Protein AF-A0A6G2ILJ3-F1 (afdb_monomer_lite)

Secondary structure (DSSP, 8-state):
--HHHHHHHHHHHHHTT--HHHHHHHHHHHHHTTSS--PPPSS-PPPPP-SS------HHHHHHHHHHHHHTT---HHHHHHHHHHHHHTTS---------------PPP----------------

Sequence (126 aa):
MDDATWDRADDIAAGEALTVGHLLTVLLDRYASGVVDVPVPEADVRAGGRSGHLAAIGDAAWARADERREREGIQSMSVLCELLLRETVAGRVSAGLHAAPREPRRNEPPDQAAGAVTPSVLHTAA

Structure (mmCIF, N/CA/C/O backbone):
data_AF-A0A6G2ILJ3-F1
#
_entry.id   AF-A0A6G2ILJ3-F1
#
loop_
_atom_site.group_PDB
_atom_site.id
_atom_site.type_symbol
_atom_site.label_atom_id
_atom_site.label_alt_id
_atom_site.la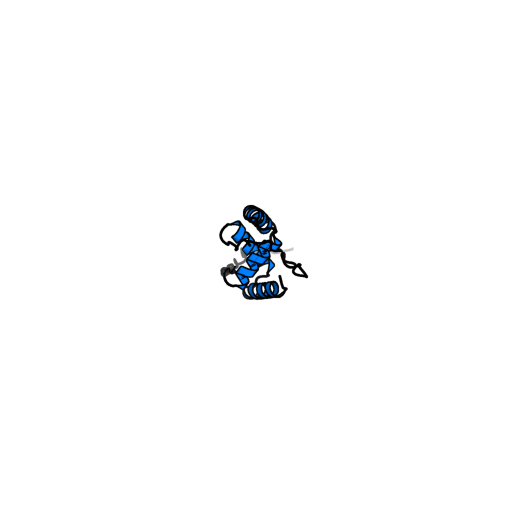bel_comp_id
_atom_site.label_asym_id
_atom_site.label_entity_id
_atom_site.label_seq_id
_atom_site.pdbx_PDB_ins_code
_atom_site.Cartn_x
_atom_site.Cartn_y
_atom_site.Cartn_z
_atom_site.occupancy
_atom_site.B_iso_or_equiv
_atom_site.auth_seq_id
_atom_site.auth_comp_id
_atom_site.auth_asym_id
_atom_site.auth_atom_id
_atom_site.pdbx_PDB_model_num
ATOM 1 N N . MET A 1 1 ? 3.249 -8.068 13.736 1.00 54.88 1 MET A N 1
ATOM 2 C CA . MET A 1 1 ? 3.592 -8.714 12.457 1.00 54.88 1 MET A CA 1
ATOM 3 C C . MET A 1 1 ? 4.934 -9.408 12.621 1.00 54.88 1 MET A C 1
ATOM 5 O O . MET A 1 1 ? 5.739 -8.898 13.392 1.00 54.88 1 MET A O 1
ATOM 9 N N . ASP A 1 2 ? 5.113 -10.567 11.990 1.00 63.78 2 ASP A N 1
ATOM 10 C CA . ASP A 1 2 ? 6.381 -11.294 11.907 1.00 63.78 2 ASP A CA 1
ATOM 11 C C . ASP A 1 2 ? 7.153 -10.873 10.644 1.00 63.78 2 ASP A C 1
ATOM 13 O O . ASP A 1 2 ? 6.554 -10.478 9.642 1.00 63.78 2 ASP A O 1
ATOM 17 N N . ASP A 1 3 ? 8.481 -10.951 10.683 1.00 72.81 3 ASP A N 1
ATOM 18 C CA . ASP A 1 3 ? 9.360 -10.548 9.570 1.00 72.81 3 ASP A CA 1
ATOM 19 C C . ASP A 1 3 ? 9.016 -11.290 8.253 1.00 72.81 3 ASP A C 1
ATOM 21 O O . ASP A 1 3 ? 9.131 -10.747 7.157 1.00 72.81 3 ASP A O 1
ATOM 25 N N . ALA A 1 4 ? 8.408 -12.477 8.364 1.00 79.50 4 ALA A N 1
ATOM 26 C CA . ALA A 1 4 ? 7.997 -13.322 7.245 1.00 79.50 4 ALA A CA 1
ATOM 27 C C . ALA A 1 4 ? 6.982 -12.687 6.274 1.00 79.50 4 ALA A C 1
ATOM 29 O O . ALA A 1 4 ? 6.915 -13.094 5.113 1.00 79.50 4 ALA A O 1
ATOM 30 N N . THR A 1 5 ? 6.146 -11.737 6.714 1.00 80.50 5 THR A N 1
ATOM 31 C CA . THR A 1 5 ? 5.225 -11.048 5.786 1.00 80.50 5 THR A CA 1
ATOM 32 C C . THR A 1 5 ? 5.977 -10.066 4.889 1.00 80.50 5 THR A C 1
ATOM 34 O O . THR A 1 5 ? 5.674 -9.965 3.701 1.00 80.50 5 THR A O 1
ATOM 37 N N . TRP A 1 6 ? 6.961 -9.364 5.449 1.00 80.38 6 TRP A N 1
ATOM 38 C CA . TRP A 1 6 ? 7.782 -8.410 4.712 1.00 80.38 6 TRP A CA 1
ATOM 39 C C . TRP A 1 6 ? 8.721 -9.113 3.742 1.00 80.38 6 TRP A C 1
ATOM 41 O O . TRP A 1 6 ? 8.765 -8.718 2.581 1.00 80.38 6 TRP A O 1
ATOM 51 N N . ASP A 1 7 ? 9.369 -10.193 4.176 1.00 83.19 7 ASP A N 1
ATOM 52 C CA . ASP A 1 7 ? 10.257 -10.983 3.317 1.00 83.19 7 ASP A CA 1
ATOM 53 C C . ASP A 1 7 ? 9.518 -11.504 2.075 1.00 83.19 7 ASP A C 1
ATOM 55 O O . ASP A 1 7 ? 9.975 -11.334 0.949 1.00 83.19 7 ASP A O 1
ATOM 59 N N . ARG A 1 8 ? 8.301 -12.041 2.249 1.00 81.12 8 ARG A N 1
ATOM 60 C CA . ARG A 1 8 ? 7.487 -12.502 1.111 1.00 81.12 8 ARG A CA 1
ATOM 61 C C . ARG A 1 8 ? 7.047 -11.371 0.189 1.00 81.12 8 ARG A C 1
ATOM 63 O O . ARG A 1 8 ? 6.933 -11.578 -1.015 1.00 81.12 8 ARG A O 1
ATOM 70 N N . ALA A 1 9 ? 6.736 -10.199 0.737 1.00 79.25 9 ALA A N 1
ATOM 71 C CA . ALA A 1 9 ? 6.395 -9.045 -0.084 1.00 79.25 9 ALA A CA 1
ATOM 72 C C . ALA A 1 9 ? 7.600 -8.555 -0.900 1.00 79.25 9 ALA A C 1
ATOM 74 O O . ALA A 1 9 ? 7.421 -8.133 -2.042 1.00 79.25 9 ALA A O 1
ATOM 75 N N . ASP A 1 10 ? 8.807 -8.635 -0.335 1.00 81.00 10 ASP A N 1
ATOM 76 C CA . ASP A 1 10 ? 10.047 -8.318 -1.041 1.00 81.00 10 ASP A CA 1
ATOM 77 C C . ASP A 1 10 ? 10.317 -9.324 -2.171 1.00 81.00 10 ASP A C 1
ATOM 79 O O . ASP A 1 10 ? 10.573 -8.906 -3.298 1.00 81.00 10 ASP A O 1
ATOM 83 N N . ASP A 1 11 ? 10.120 -10.627 -1.929 1.00 82.00 11 ASP A N 1
ATOM 84 C CA . ASP A 1 11 ? 10.217 -11.671 -2.963 1.00 82.00 11 ASP A CA 1
ATOM 85 C C . ASP A 1 11 ? 9.239 -11.431 -4.129 1.00 82.00 11 ASP A C 1
ATOM 87 O O . ASP A 1 11 ? 9.606 -11.554 -5.302 1.00 82.00 11 ASP A O 1
ATOM 91 N N . ILE A 1 12 ? 7.987 -11.063 -3.823 1.00 79.44 12 ILE A N 1
ATOM 92 C CA . ILE A 1 12 ? 6.967 -10.734 -4.833 1.00 79.44 12 ILE A CA 1
ATOM 93 C C . ILE A 1 12 ? 7.391 -9.504 -5.637 1.00 79.44 12 ILE A C 1
ATOM 95 O O . ILE A 1 12 ? 7.359 -9.536 -6.868 1.00 79.44 12 ILE A O 1
ATOM 99 N N . ALA A 1 13 ? 7.817 -8.435 -4.959 1.00 76.44 13 ALA A N 1
ATOM 100 C CA . ALA A 1 13 ? 8.269 -7.220 -5.624 1.00 76.44 13 ALA A CA 1
ATOM 101 C C . ALA A 1 13 ? 9.475 -7.504 -6.534 1.00 76.44 13 ALA A C 1
ATOM 103 O O . ALA A 1 13 ? 9.483 -7.082 -7.691 1.00 76.44 13 ALA A O 1
ATOM 104 N N . ALA A 1 14 ? 10.448 -8.285 -6.058 1.00 76.88 14 ALA A N 1
ATOM 105 C CA . ALA A 1 14 ? 11.617 -8.685 -6.831 1.00 76.88 14 ALA A CA 1
ATOM 106 C C . ALA A 1 14 ? 11.236 -9.493 -8.083 1.00 76.88 14 ALA A C 1
ATOM 108 O O . ALA A 1 14 ? 11.813 -9.272 -9.151 1.00 76.88 14 ALA A O 1
ATOM 109 N N . GLY A 1 15 ? 10.227 -10.367 -7.987 1.00 76.56 15 GLY A N 1
ATOM 110 C CA . GLY A 1 15 ? 9.655 -11.091 -9.128 1.00 76.56 15 GLY A CA 1
ATOM 111 C C . GLY A 1 15 ? 9.077 -10.180 -10.219 1.00 76.56 15 GLY A C 1
ATOM 112 O O . GLY A 1 15 ? 9.066 -10.552 -11.392 1.00 76.56 15 GLY A O 1
ATOM 113 N N . GLU A 1 16 ? 8.671 -8.963 -9.857 1.00 76.38 16 GLU A N 1
ATOM 114 C CA . GLU A 1 16 ? 8.169 -7.926 -10.767 1.00 76.38 16 GLU A CA 1
ATOM 115 C C . GLU A 1 16 ? 9.222 -6.849 -11.101 1.00 76.38 16 GLU A C 1
ATOM 117 O O . GLU A 1 16 ? 8.903 -5.828 -11.714 1.00 76.38 16 GLU A O 1
ATOM 122 N N . ALA A 1 17 ? 10.487 -7.072 -10.725 1.00 76.75 17 ALA A N 1
ATOM 123 C CA . ALA A 1 17 ? 11.588 -6.110 -10.836 1.00 76.75 17 ALA A CA 1
ATOM 124 C C . ALA A 1 17 ? 11.332 -4.776 -10.096 1.00 76.75 17 ALA A C 1
ATOM 126 O O . ALA A 1 17 ? 11.815 -3.714 -10.500 1.00 76.75 17 ALA A O 1
ATOM 127 N N . LEU A 1 18 ? 10.586 -4.836 -8.993 1.00 77.31 18 LEU A N 1
ATOM 128 C CA . LEU A 1 18 ? 10.280 -3.729 -8.095 1.00 77.31 18 LEU A CA 1
ATOM 129 C C . LEU A 1 18 ? 10.987 -3.906 -6.746 1.00 77.31 18 LEU A C 1
ATOM 131 O O . LEU A 1 18 ? 11.349 -5.005 -6.341 1.00 77.31 18 LEU A O 1
ATOM 135 N N . THR A 1 19 ? 11.147 -2.803 -6.018 1.00 83.88 19 THR A N 1
ATOM 136 C CA . THR A 1 19 ? 11.442 -2.855 -4.578 1.00 83.88 19 THR A CA 1
ATOM 137 C C . THR A 1 19 ? 10.134 -2.849 -3.793 1.00 83.88 19 THR A C 1
ATOM 139 O O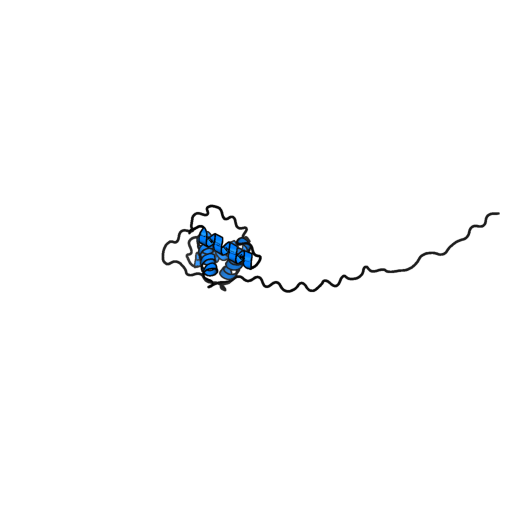 . THR A 1 19 ? 9.137 -2.294 -4.267 1.00 83.88 19 THR A O 1
ATOM 142 N N . VAL A 1 20 ? 10.133 -3.350 -2.554 1.00 83.38 20 VAL A N 1
ATOM 143 C CA . VAL A 1 20 ? 8.949 -3.255 -1.679 1.00 83.38 20 VAL A CA 1
ATOM 144 C C . VAL A 1 20 ? 8.464 -1.805 -1.484 1.00 83.38 20 VAL A C 1
ATOM 146 O O . VAL A 1 20 ? 7.269 -1.555 -1.354 1.00 83.38 20 VAL A O 1
ATOM 149 N N . GLY A 1 21 ? 9.365 -0.815 -1.544 1.00 85.12 21 GLY A N 1
ATOM 150 C CA . GLY A 1 21 ? 9.003 0.609 -1.509 1.00 85.12 21 GLY A CA 1
ATOM 151 C C . GLY A 1 21 ? 8.254 1.090 -2.756 1.00 85.12 21 GLY A C 1
ATOM 152 O O . GLY A 1 21 ? 7.290 1.851 -2.638 1.00 85.12 21 GLY A O 1
ATOM 153 N N . HIS A 1 22 ? 8.630 0.606 -3.944 1.00 85.50 22 HIS A N 1
ATOM 154 C CA . HIS A 1 22 ? 7.868 0.869 -5.168 1.00 85.50 22 HIS A CA 1
ATOM 155 C C . HIS A 1 22 ? 6.499 0.196 -5.123 1.00 85.50 22 HIS A C 1
ATOM 157 O O . HIS A 1 22 ? 5.499 0.855 -5.408 1.00 85.50 22 HIS A O 1
ATOM 163 N N . LEU A 1 23 ? 6.450 -1.072 -4.706 1.00 87.38 23 LEU A N 1
ATOM 164 C CA . LEU A 1 23 ? 5.203 -1.806 -4.502 1.00 87.38 23 LEU A CA 1
ATOM 165 C C . LEU A 1 23 ? 4.260 -1.026 -3.572 1.00 87.38 23 LEU A C 1
ATOM 167 O O . LEU A 1 23 ? 3.129 -0.723 -3.947 1.00 87.38 23 LEU A O 1
ATOM 171 N N . LEU A 1 24 ? 4.744 -0.612 -2.398 1.00 90.31 24 LEU A N 1
ATOM 172 C CA . LEU A 1 24 ? 3.964 0.183 -1.448 1.00 90.31 24 LEU A CA 1
ATOM 173 C C . LEU A 1 24 ? 3.529 1.529 -2.018 1.00 90.31 24 LEU A C 1
ATOM 175 O O . LEU A 1 24 ? 2.385 1.920 -1.823 1.00 90.31 24 LEU A O 1
ATOM 179 N N . THR A 1 25 ? 4.397 2.227 -2.752 1.00 90.88 25 THR A N 1
ATOM 180 C CA . THR A 1 25 ? 4.031 3.497 -3.394 1.00 90.88 25 THR A CA 1
ATOM 181 C C . THR A 1 25 ? 2.848 3.315 -4.349 1.00 90.88 25 THR A C 1
ATOM 183 O O . THR A 1 25 ? 1.902 4.101 -4.304 1.00 90.88 25 THR A O 1
ATOM 186 N N . VAL A 1 26 ? 2.860 2.261 -5.173 1.00 89.81 26 VAL A N 1
ATOM 187 C CA . VAL A 1 26 ? 1.752 1.954 -6.091 1.00 89.81 26 VAL A CA 1
ATOM 188 C C . VAL A 1 26 ? 0.489 1.577 -5.320 1.00 89.81 26 VAL A C 1
ATOM 190 O O . VAL A 1 26 ? -0.579 2.121 -5.599 1.00 89.81 26 VAL A O 1
ATOM 193 N N . LEU A 1 27 ? 0.593 0.681 -4.336 1.00 91.62 27 LEU A N 1
ATOM 194 C CA . LEU A 1 27 ? -0.552 0.240 -3.536 1.00 91.62 27 LEU A CA 1
ATOM 195 C C . LEU A 1 27 ? -1.211 1.405 -2.791 1.00 91.62 27 LEU A C 1
ATOM 197 O O . LEU A 1 27 ? -2.435 1.507 -2.787 1.00 91.62 27 LEU A O 1
ATOM 201 N N . LEU A 1 28 ? -0.417 2.311 -2.218 1.00 93.38 28 LEU A N 1
ATOM 202 C CA . LEU A 1 28 ? -0.911 3.494 -1.518 1.00 93.38 28 LEU A CA 1
ATOM 203 C C . LEU A 1 28 ? -1.608 4.476 -2.462 1.00 93.38 28 LEU A C 1
ATOM 205 O O . LEU A 1 28 ? -2.660 4.997 -2.107 1.00 93.38 28 LEU A O 1
ATOM 209 N N . ASP A 1 29 ? -1.088 4.699 -3.671 1.00 92.62 29 ASP A N 1
ATOM 210 C CA . ASP A 1 29 ? -1.747 5.571 -4.653 1.00 92.62 29 ASP A CA 1
ATOM 211 C C . ASP A 1 29 ? -3.079 4.973 -5.148 1.00 92.62 29 ASP A C 1
ATOM 213 O O . ASP A 1 29 ? -4.090 5.674 -5.269 1.00 92.62 29 ASP A O 1
ATOM 217 N N . ARG A 1 30 ? -3.125 3.649 -5.357 1.00 91.69 30 ARG A N 1
ATOM 218 C CA . ARG A 1 30 ? -4.356 2.932 -5.731 1.00 91.69 30 ARG A CA 1
ATOM 219 C C . ARG A 1 30 ? -5.377 2.888 -4.605 1.00 91.69 30 ARG A C 1
ATOM 221 O O . ARG A 1 30 ? -6.566 3.066 -4.872 1.00 91.69 30 ARG A O 1
ATOM 228 N N . TYR A 1 31 ? -4.921 2.710 -3.371 1.00 92.50 31 TYR A N 1
ATOM 229 C CA . TYR A 1 31 ? -5.756 2.853 -2.190 1.00 92.50 31 TYR A CA 1
ATOM 230 C C . TYR A 1 31 ? -6.283 4.285 -2.073 1.00 92.50 31 TYR A C 1
ATOM 232 O O . TYR A 1 31 ? -7.487 4.485 -2.013 1.00 92.50 31 TYR A O 1
ATOM 240 N N . ALA A 1 32 ? -5.442 5.312 -2.154 1.00 93.25 32 ALA A N 1
ATOM 241 C CA . ALA A 1 32 ? -5.894 6.703 -2.097 1.00 93.25 32 ALA A CA 1
ATOM 242 C C . ALA A 1 32 ? -6.943 7.044 -3.176 1.00 93.25 32 ALA A C 1
ATOM 244 O O . ALA A 1 32 ? -7.841 7.850 -2.936 1.00 93.25 32 ALA A O 1
ATOM 245 N N . SER A 1 33 ? -6.857 6.396 -4.341 1.00 90.81 33 SER A N 1
ATOM 246 C CA . SER A 1 33 ? -7.766 6.589 -5.477 1.00 90.81 33 SER A CA 1
ATOM 247 C C . SER A 1 33 ? -9.063 5.768 -5.417 1.00 90.81 33 SER A C 1
ATOM 249 O O . SER A 1 33 ? -9.859 5.851 -6.349 1.00 90.81 33 SER A O 1
ATOM 251 N N . GLY A 1 34 ? -9.288 4.952 -4.381 1.00 89.12 34 GLY A N 1
ATOM 252 C CA . GLY A 1 34 ? -10.502 4.124 -4.288 1.00 89.12 34 GLY A CA 1
ATOM 253 C C . GLY A 1 34 ? -10.480 2.845 -5.130 1.00 89.12 34 GLY A C 1
ATOM 254 O O . GLY A 1 34 ? -11.518 2.219 -5.303 1.00 89.12 34 GLY A O 1
ATOM 255 N N . VAL A 1 35 ? -9.332 2.475 -5.706 1.00 89.38 35 VAL A N 1
ATOM 256 C CA . VAL A 1 35 ? -9.216 1.302 -6.594 1.00 89.38 35 VAL A CA 1
ATOM 257 C C . VAL A 1 35 ? -8.930 0.029 -5.803 1.00 89.38 35 VAL A C 1
ATOM 259 O O . VAL A 1 35 ? -9.403 -1.044 -6.163 1.00 89.38 35 VAL A O 1
ATOM 262 N N . VAL A 1 36 ? -8.126 0.152 -4.747 1.00 86.75 36 VAL A N 1
ATOM 263 C CA . VAL A 1 36 ? -7.815 -0.933 -3.814 1.00 86.75 36 VAL A CA 1
ATOM 264 C C . VAL A 1 36 ? -8.440 -0.593 -2.473 1.00 86.75 36 VAL A C 1
ATOM 266 O O . VAL A 1 36 ? -8.280 0.524 -1.982 1.00 86.75 36 VAL A O 1
ATOM 269 N N . ASP A 1 37 ? -9.096 -1.580 -1.877 1.00 87.12 37 ASP A N 1
ATOM 270 C CA . ASP A 1 37 ? -9.592 -1.523 -0.510 1.00 87.12 37 ASP A CA 1
ATOM 271 C C . ASP A 1 37 ? -8.865 -2.556 0.344 1.00 87.12 37 ASP A C 1
ATOM 273 O O . ASP A 1 3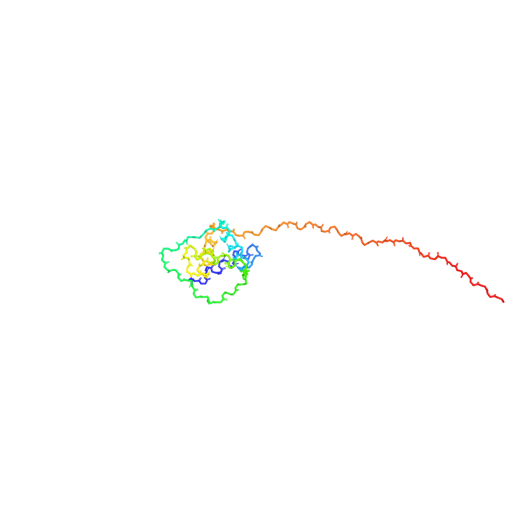7 ? -8.356 -3.561 -0.157 1.00 87.12 37 ASP A O 1
ATOM 277 N N . VAL A 1 38 ? -8.818 -2.300 1.647 1.00 82.81 38 VAL A N 1
ATOM 278 C CA . VAL A 1 38 ? -8.294 -3.241 2.634 1.00 82.81 38 VAL A CA 1
ATOM 279 C C . VAL A 1 38 ? -9.370 -3.547 3.668 1.00 82.81 38 VAL A C 1
ATOM 281 O O . VAL A 1 38 ? -10.164 -2.664 3.999 1.00 82.81 38 VAL A O 1
ATOM 284 N N . PRO A 1 39 ? -9.418 -4.777 4.204 1.00 78.69 39 PRO A N 1
ATOM 285 C CA . PRO A 1 39 ? -10.331 -5.088 5.291 1.00 78.69 39 PRO A CA 1
ATOM 286 C C . PRO A 1 39 ? -9.975 -4.236 6.515 1.00 78.69 39 PRO A C 1
ATOM 288 O O . PRO A 1 39 ? -8.871 -4.342 7.054 1.00 78.69 39 PRO A O 1
ATOM 291 N N . VAL A 1 40 ? -10.913 -3.389 6.949 1.00 71.94 40 VAL A N 1
ATOM 292 C CA . VAL A 1 40 ? -10.763 -2.593 8.172 1.00 71.94 40 VAL A CA 1
ATOM 293 C C . VAL A 1 40 ? -10.836 -3.545 9.368 1.00 71.94 40 VAL A C 1
ATOM 295 O O . VAL A 1 40 ? -11.827 -4.266 9.506 1.00 71.94 40 VAL A O 1
ATOM 298 N N . PRO A 1 41 ? -9.809 -3.600 10.230 1.00 67.38 41 PRO A N 1
ATOM 299 C CA . PRO A 1 41 ? -9.842 -4.488 11.381 1.00 67.38 41 PRO A CA 1
ATOM 300 C C . PRO A 1 41 ? -10.925 -4.076 12.386 1.00 67.38 41 PRO A C 1
ATOM 302 O O . PRO A 1 41 ? -10.998 -2.915 12.775 1.00 67.38 41 PRO A O 1
ATOM 305 N N . GLU A 1 42 ? -11.723 -5.034 12.864 1.00 67.06 42 GLU A N 1
ATOM 306 C CA . GLU A 1 42 ? -12.745 -4.790 13.902 1.00 67.06 42 GLU A CA 1
ATOM 307 C C . GLU A 1 42 ? -12.144 -4.546 15.301 1.00 67.06 42 GLU A C 1
ATOM 309 O O . GLU A 1 42 ? -12.827 -4.075 16.208 1.00 67.06 42 GLU A O 1
ATOM 314 N N . ALA A 1 43 ? -10.863 -4.872 15.483 1.00 68.00 43 ALA A N 1
ATOM 315 C CA . ALA A 1 43 ? -10.119 -4.696 16.724 1.00 68.00 43 ALA A CA 1
ATOM 316 C C . ALA A 1 43 ? -8.853 -3.868 16.486 1.00 68.00 43 ALA A C 1
ATOM 318 O O . ALA A 1 43 ? -8.344 -3.803 15.366 1.00 68.00 43 ALA A O 1
ATOM 319 N N . ASP A 1 44 ? -8.305 -3.285 17.554 1.00 64.69 44 ASP A N 1
ATOM 320 C CA . ASP A 1 44 ? -7.066 -2.521 17.461 1.00 64.69 44 ASP A CA 1
ATOM 321 C C . ASP A 1 44 ? -5.898 -3.389 16.978 1.00 64.69 44 ASP A C 1
ATOM 323 O O . ASP A 1 44 ? -5.390 -4.252 17.699 1.00 64.69 44 ASP A O 1
ATOM 327 N N . VAL A 1 45 ? -5.444 -3.142 15.746 1.00 66.25 45 VAL A N 1
ATOM 328 C CA . VAL A 1 45 ? -4.291 -3.825 15.163 1.00 66.25 45 VAL A CA 1
ATOM 329 C C . VAL A 1 45 ? -3.071 -2.953 15.374 1.00 66.25 45 VAL A C 1
ATOM 331 O O . VAL A 1 45 ? -2.972 -1.839 14.870 1.00 66.25 45 VAL A O 1
ATOM 334 N N . ARG A 1 46 ? -2.086 -3.478 16.101 1.00 62.59 46 ARG A N 1
ATOM 335 C CA . ARG A 1 46 ? -0.754 -2.879 16.100 1.00 62.59 46 ARG A CA 1
ATOM 336 C C . ARG A 1 46 ? 0.034 -3.413 14.922 1.00 62.59 46 ARG A C 1
ATOM 338 O O . ARG A 1 46 ? 0.165 -4.630 14.767 1.00 62.59 46 ARG A O 1
ATOM 345 N N . ALA A 1 47 ? 0.614 -2.491 14.161 1.00 62.47 47 ALA A N 1
ATOM 346 C CA . ALA A 1 47 ? 1.704 -2.836 13.272 1.00 62.47 47 ALA A CA 1
ATOM 347 C C . ALA A 1 47 ? 2.802 -3.548 14.085 1.00 62.47 47 ALA A C 1
ATOM 349 O O . ALA A 1 47 ? 3.107 -3.142 15.213 1.00 62.47 47 ALA A O 1
ATOM 350 N N . GLY A 1 48 ? 3.354 -4.641 13.557 1.00 58.97 48 GLY A N 1
ATOM 351 C CA . GLY A 1 48 ? 4.556 -5.248 14.117 1.00 58.97 48 GLY A CA 1
ATOM 352 C C . GLY A 1 48 ? 5.658 -4.209 14.251 1.00 58.97 48 GLY A C 1
ATOM 353 O O . GLY A 1 48 ? 5.769 -3.297 13.430 1.00 58.97 48 GLY A O 1
ATOM 354 N N . GLY A 1 49 ? 6.454 -4.319 15.316 1.00 54.16 49 GLY A N 1
ATOM 355 C CA . GLY A 1 49 ? 7.622 -3.464 15.480 1.00 54.16 49 GLY A CA 1
ATOM 356 C C . GLY A 1 49 ? 8.473 -3.538 14.215 1.00 54.16 49 GLY A C 1
ATOM 357 O O . GLY A 1 49 ? 8.858 -4.624 13.802 1.00 54.16 49 GLY A O 1
ATOM 358 N N . ARG A 1 50 ? 8.723 -2.388 13.581 1.00 56.22 50 ARG A N 1
ATOM 359 C CA . ARG A 1 50 ? 9.598 -2.271 12.408 1.00 56.22 50 ARG A CA 1
ATOM 360 C C . ARG A 1 50 ? 11.044 -2.522 12.831 1.00 56.22 50 ARG A C 1
ATOM 362 O O . ARG A 1 50 ? 11.819 -1.581 12.986 1.00 56.22 50 ARG A O 1
ATOM 36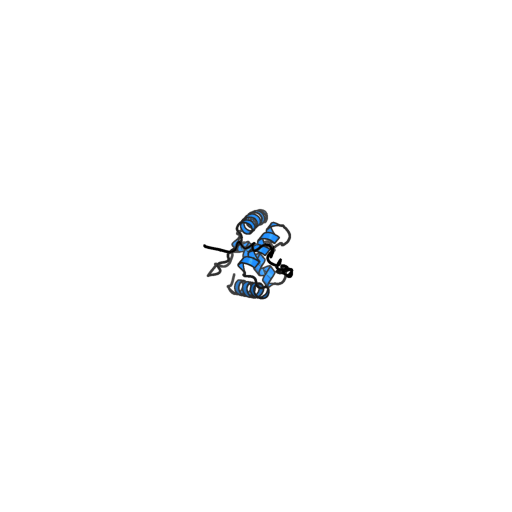9 N N . SER A 1 51 ? 11.418 -3.768 13.053 1.00 48.94 51 SER A N 1
ATOM 370 C CA . SER A 1 51 ? 12.812 -4.159 13.228 1.00 48.94 51 SER A CA 1
ATOM 371 C C . SER A 1 51 ? 13.469 -4.326 11.854 1.00 48.94 51 SER A C 1
ATOM 373 O O . SER A 1 51 ? 13.786 -5.431 11.452 1.00 48.94 51 SER A O 1
ATOM 375 N N . GLY A 1 52 ? 13.681 -3.222 11.119 1.00 52.00 52 GLY A N 1
ATOM 376 C CA . GLY A 1 52 ? 14.713 -3.181 10.065 1.00 52.00 52 GLY A CA 1
ATOM 377 C C . GLY A 1 52 ? 14.306 -2.847 8.624 1.00 52.00 52 GLY A C 1
ATOM 378 O O . GLY A 1 52 ? 15.194 -2.532 7.837 1.00 52.00 52 GLY A O 1
ATOM 379 N N . HIS A 1 53 ? 13.023 -2.827 8.251 1.00 55.84 53 HIS A N 1
ATOM 380 C CA . HIS A 1 53 ? 12.643 -2.526 6.860 1.00 55.84 53 HIS A CA 1
ATOM 381 C C . HIS A 1 53 ? 12.486 -1.015 6.621 1.00 55.84 53 HIS A C 1
ATOM 383 O O . HIS A 1 53 ? 11.491 -0.399 7.012 1.00 55.84 53 HIS A O 1
ATOM 389 N N . LEU A 1 54 ? 13.486 -0.405 5.977 1.00 58.53 54 LEU A N 1
ATOM 390 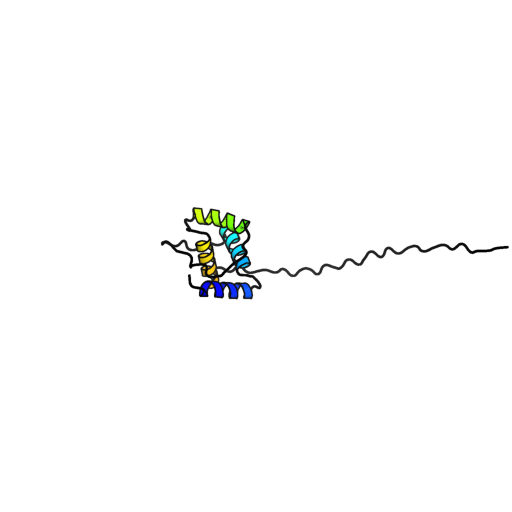C CA . LEU A 1 54 ? 13.407 0.954 5.438 1.00 58.53 54 LEU A CA 1
ATOM 391 C C . LEU A 1 54 ? 12.977 0.884 3.972 1.00 58.53 54 LEU A C 1
ATOM 393 O O . LEU A 1 54 ? 13.703 0.359 3.133 1.00 58.53 54 LEU A O 1
ATOM 397 N N . ALA A 1 55 ? 11.813 1.448 3.662 1.00 66.00 55 ALA A N 1
ATOM 398 C CA . ALA A 1 55 ? 11.324 1.579 2.298 1.00 66.00 55 ALA A CA 1
ATOM 399 C C . ALA A 1 55 ? 11.176 3.063 1.953 1.00 66.00 55 ALA A C 1
ATOM 401 O O . ALA A 1 55 ? 10.519 3.810 2.678 1.00 66.00 55 ALA A O 1
ATOM 402 N N . ALA A 1 56 ? 11.782 3.488 0.845 1.00 75.00 56 ALA A N 1
ATOM 403 C CA . ALA A 1 56 ? 11.503 4.798 0.275 1.00 75.00 56 ALA A CA 1
ATOM 404 C C . ALA A 1 56 ? 10.117 4.752 -0.382 1.00 75.00 56 ALA A C 1
ATOM 406 O O . ALA A 1 56 ? 9.894 3.962 -1.301 1.00 75.00 56 ALA A O 1
ATOM 407 N N . ILE A 1 57 ? 9.192 5.569 0.120 1.00 80.56 57 ILE A N 1
ATOM 408 C CA . ILE A 1 57 ? 7.815 5.671 -0.369 1.00 80.56 57 ILE A CA 1
ATOM 409 C C . ILE A 1 57 ? 7.592 7.104 -0.840 1.00 80.56 57 ILE A C 1
ATOM 411 O O . ILE A 1 57 ? 8.087 8.040 -0.218 1.00 80.56 57 ILE A O 1
ATOM 415 N N . GLY A 1 58 ? 6.869 7.282 -1.945 1.00 83.19 58 GLY A N 1
ATOM 416 C CA . GLY A 1 58 ? 6.578 8.616 -2.465 1.00 83.19 58 GLY A CA 1
ATOM 417 C C . GLY A 1 58 ? 5.704 9.444 -1.513 1.00 83.19 58 GLY A C 1
ATOM 418 O O . GLY A 1 58 ? 4.589 9.033 -1.188 1.00 83.19 58 GLY A O 1
ATOM 419 N N . ASP A 1 59 ? 6.167 10.642 -1.145 1.00 84.69 59 ASP A N 1
ATOM 420 C CA . ASP A 1 59 ? 5.506 11.534 -0.175 1.00 84.69 59 ASP A CA 1
ATOM 421 C C . ASP A 1 59 ? 4.044 11.850 -0.529 1.00 84.69 59 ASP A C 1
ATOM 423 O O . ASP A 1 59 ? 3.170 11.870 0.336 1.00 84.69 59 ASP A O 1
ATOM 427 N N . ALA A 1 60 ? 3.749 12.059 -1.816 1.00 88.44 60 ALA A N 1
ATOM 428 C CA . ALA A 1 60 ? 2.393 12.366 -2.270 1.00 88.44 60 ALA A CA 1
ATOM 429 C C . ALA A 1 60 ? 1.439 11.168 -2.130 1.00 88.44 60 ALA A C 1
ATOM 431 O O . ALA A 1 60 ? 0.286 11.348 -1.741 1.00 88.44 60 ALA A O 1
ATOM 432 N N . ALA A 1 61 ? 1.909 9.953 -2.434 1.00 88.88 61 ALA A N 1
ATOM 433 C CA . ALA A 1 61 ? 1.118 8.735 -2.257 1.00 88.88 61 ALA A CA 1
ATOM 434 C C . ALA A 1 61 ? 0.875 8.470 -0.766 1.00 88.88 61 ALA A C 1
ATOM 436 O O . ALA A 1 61 ? -0.242 8.142 -0.372 1.00 88.88 61 ALA A O 1
ATOM 437 N N . TRP A 1 62 ? 1.903 8.695 0.058 1.00 92.44 62 TRP A N 1
ATOM 438 C CA . TRP A 1 62 ? 1.805 8.602 1.509 1.00 92.44 62 TRP A CA 1
ATOM 439 C C . TRP A 1 62 ? 0.737 9.547 2.064 1.00 92.44 62 TRP A C 1
ATOM 441 O O . TRP A 1 62 ? -0.189 9.082 2.717 1.00 92.44 62 TRP A O 1
ATOM 451 N N . ALA A 1 63 ? 0.813 10.845 1.753 1.00 92.56 63 ALA A N 1
ATOM 452 C CA . ALA A 1 63 ? -0.111 11.848 2.283 1.00 92.56 63 ALA A CA 1
ATOM 453 C C . ALA A 1 63 ? -1.577 11.593 1.884 1.00 92.56 63 ALA A C 1
ATOM 455 O O . ALA A 1 63 ? -2.466 11.648 2.728 1.00 92.56 63 ALA A O 1
ATOM 456 N N . ARG A 1 64 ? -1.853 11.253 0.618 1.00 95.00 64 ARG A N 1
ATOM 457 C CA . ARG A 1 64 ? -3.239 10.993 0.179 1.00 95.00 64 ARG A CA 1
ATOM 458 C C . ARG A 1 64 ? -3.822 9.726 0.801 1.00 95.00 64 ARG A C 1
ATOM 460 O O . ARG A 1 64 ? -5.008 9.676 1.123 1.00 95.00 64 ARG A O 1
ATOM 467 N N . ALA A 1 65 ? -2.998 8.690 0.946 1.00 95.00 65 ALA A N 1
ATOM 468 C CA . ALA A 1 65 ? -3.401 7.477 1.640 1.00 95.00 65 ALA A CA 1
ATOM 469 C C . ALA A 1 65 ? -3.642 7.751 3.133 1.00 95.00 65 ALA A C 1
ATOM 471 O O . ALA A 1 65 ? -4.599 7.213 3.688 1.00 95.00 65 ALA A O 1
ATOM 472 N N . ASP A 1 66 ? -2.839 8.633 3.740 1.00 95.62 66 ASP A N 1
ATOM 473 C CA . ASP A 1 66 ? -2.987 9.100 5.122 1.00 95.62 66 ASP A CA 1
ATOM 474 C C . ASP A 1 66 ? -4.372 9.718 5.358 1.00 95.62 66 ASP A C 1
ATOM 476 O O . ASP A 1 66 ? -5.121 9.293 6.236 1.00 95.62 66 ASP A O 1
ATOM 480 N N . GLU A 1 67 ? -4.779 10.635 4.480 1.00 95.81 67 GLU A N 1
ATOM 481 C CA . GLU A 1 67 ? -6.100 11.263 4.541 1.00 95.81 67 GLU A CA 1
ATOM 482 C C . GLU A 1 67 ? -7.244 10.247 4.417 1.00 95.81 67 GLU A C 1
ATOM 484 O O . GLU A 1 67 ? -8.275 10.375 5.083 1.00 95.81 67 GLU A O 1
ATOM 489 N N . ARG A 1 68 ? -7.110 9.249 3.533 1.00 94.50 68 ARG A N 1
ATOM 490 C CA . ARG A 1 68 ? -8.149 8.227 3.338 1.00 94.50 68 ARG A CA 1
ATOM 491 C C . ARG A 1 68 ? -8.258 7.306 4.549 1.00 94.50 68 ARG A C 1
ATOM 493 O O . ARG A 1 68 ? -9.370 7.093 5.033 1.00 94.50 68 ARG A O 1
ATOM 500 N N . ARG A 1 69 ? -7.129 6.814 5.062 1.00 94.44 69 ARG A N 1
ATOM 501 C CA . ARG A 1 69 ? -7.104 5.879 6.195 1.00 94.44 69 ARG A CA 1
ATOM 502 C C . ARG A 1 69 ? -7.739 6.480 7.446 1.00 94.44 69 ARG A C 1
ATOM 504 O O . ARG A 1 69 ? -8.383 5.762 8.202 1.00 94.44 69 ARG A O 1
ATOM 511 N N . GLU A 1 70 ? -7.602 7.793 7.643 1.00 93.94 70 GLU A N 1
ATOM 512 C CA . GLU A 1 70 ? -8.186 8.498 8.783 1.00 93.94 70 GLU A CA 1
ATOM 513 C C . GLU A 1 70 ? -9.708 8.533 8.695 1.00 93.94 70 GLU A C 1
ATOM 515 O O . GLU A 1 70 ? -10.383 8.290 9.693 1.00 93.94 70 GLU A O 1
ATOM 520 N N . ARG A 1 71 ? -10.258 8.741 7.492 1.00 93.00 71 ARG A N 1
ATOM 521 C CA . ARG A 1 71 ? -11.709 8.668 7.262 1.00 93.00 71 ARG A CA 1
ATOM 522 C C . ARG A 1 71 ? -12.270 7.264 7.485 1.00 93.00 71 ARG A C 1
ATOM 524 O O . ARG A 1 71 ? -13.424 7.133 7.873 1.00 93.00 71 ARG A O 1
ATOM 531 N N . GLU A 1 72 ? -11.462 6.237 7.244 1.00 90.12 72 GLU A N 1
ATOM 532 C CA . GLU A 1 72 ? -11.833 4.826 7.416 1.00 90.12 72 GLU A CA 1
ATOM 533 C C . GLU A 1 72 ? -11.536 4.282 8.822 1.00 90.12 72 GLU A C 1
ATOM 535 O O . GLU A 1 72 ? -11.861 3.135 9.119 1.00 90.12 72 GLU A O 1
ATOM 540 N N . GLY A 1 73 ? -10.942 5.092 9.707 1.00 89.50 73 GLY A N 1
ATOM 541 C CA . GLY A 1 73 ? -10.643 4.699 11.086 1.00 89.50 73 GLY A CA 1
ATOM 542 C C . GLY A 1 73 ? -9.431 3.773 11.242 1.00 89.50 73 GLY A C 1
ATOM 543 O O . GLY A 1 73 ? -9.270 3.140 12.284 1.00 89.50 73 GLY A O 1
ATOM 544 N N . ILE A 1 74 ? -8.551 3.688 10.242 1.00 90.00 74 ILE A N 1
ATOM 545 C CA . ILE A 1 74 ? -7.324 2.886 10.317 1.00 90.00 74 ILE A CA 1
ATOM 546 C C . ILE A 1 74 ? -6.263 3.654 11.123 1.00 90.00 74 ILE A C 1
ATOM 548 O O . ILE A 1 74 ? -5.875 4.775 10.773 1.00 90.00 74 ILE A O 1
ATOM 552 N N . GLN A 1 75 ? -5.749 3.028 12.191 1.00 88.50 75 GLN A N 1
ATOM 553 C CA . GLN A 1 75 ? -5.016 3.733 13.255 1.00 88.50 75 GLN A CA 1
ATOM 554 C C . GLN A 1 75 ? -3.732 4.441 12.803 1.00 88.50 75 GLN A C 1
ATOM 556 O O . GLN A 1 75 ? -3.337 5.435 13.405 1.00 88.50 75 GLN A O 1
ATOM 561 N N . SER A 1 76 ? -3.025 3.911 11.802 1.00 90.06 76 SER A N 1
ATOM 562 C CA . SER A 1 76 ? -1.760 4.495 11.345 1.00 90.06 76 SER A CA 1
ATOM 563 C C . SER A 1 76 ? -1.386 4.043 9.940 1.00 90.06 76 SER A C 1
ATOM 565 O O . SER A 1 76 ? -1.845 3.003 9.466 1.00 90.06 76 SER A O 1
ATOM 567 N N . MET A 1 77 ? -0.468 4.775 9.310 1.00 91.00 77 MET A N 1
ATOM 568 C CA . MET A 1 77 ? 0.111 4.375 8.026 1.00 91.00 77 MET A CA 1
ATOM 569 C C . MET A 1 77 ? 0.838 3.039 8.089 1.00 91.00 77 MET A C 1
ATOM 571 O O . MET A 1 77 ? 0.741 2.249 7.159 1.00 91.00 77 MET A O 1
ATOM 575 N N . SER A 1 78 ? 1.517 2.741 9.197 1.00 88.19 78 SER A N 1
ATOM 576 C CA . SER A 1 78 ? 2.156 1.436 9.376 1.00 88.19 78 SER A CA 1
ATOM 577 C C . SER A 1 78 ? 1.127 0.304 9.311 1.00 88.19 78 SER A C 1
ATOM 579 O O . SER A 1 78 ? 1.371 -0.691 8.642 1.00 88.19 78 SER A O 1
ATOM 581 N N . VAL A 1 79 ? -0.042 0.474 9.942 1.00 88.75 79 VAL A N 1
ATOM 582 C CA . VAL A 1 79 ? -1.136 -0.513 9.881 1.00 88.75 79 VAL A CA 1
ATOM 583 C C . VAL A 1 79 ? -1.690 -0.628 8.462 1.00 88.75 79 VAL A C 1
ATOM 585 O O . VAL A 1 79 ? -1.884 -1.740 7.981 1.00 88.75 79 VAL A O 1
ATOM 588 N N . LEU A 1 80 ? -1.890 0.492 7.764 1.00 91.81 80 LEU A N 1
ATOM 589 C CA . LEU A 1 80 ? -2.337 0.473 6.370 1.00 91.81 80 LEU A CA 1
ATOM 590 C C . LEU A 1 80 ? -1.356 -0.287 5.461 1.00 91.81 80 LEU A C 1
ATOM 592 O O . LEU A 1 80 ? -1.774 -1.177 4.723 1.00 91.81 80 LEU A O 1
ATOM 596 N N . CYS A 1 81 ? -0.060 0.031 5.529 1.00 90.56 81 CYS A N 1
ATOM 597 C CA . CYS A 1 81 ? 0.972 -0.662 4.756 1.00 90.56 81 CYS A CA 1
ATOM 598 C C . CYS A 1 81 ? 0.954 -2.166 5.043 1.00 90.56 81 CYS A C 1
ATOM 600 O O . CYS A 1 81 ? 1.015 -2.972 4.121 1.00 90.56 81 CYS A O 1
ATOM 602 N N . GLU A 1 82 ? 0.806 -2.558 6.309 1.00 87.62 82 GLU A N 1
ATOM 603 C CA . GLU A 1 82 ? 0.699 -3.965 6.683 1.00 87.62 82 GLU A CA 1
ATOM 604 C C . GLU A 1 82 ? -0.515 -4.669 6.076 1.00 87.62 82 GLU A C 1
ATOM 606 O O . GLU A 1 82 ? -0.393 -5.801 5.608 1.00 87.62 82 GLU A O 1
ATOM 611 N N . LEU A 1 83 ? -1.680 -4.022 6.077 1.00 90.00 83 LEU A N 1
ATOM 612 C CA . LEU A 1 83 ? -2.885 -4.580 5.467 1.00 90.00 83 LEU A CA 1
ATOM 613 C C . LEU A 1 83 ? -2.694 -4.761 3.957 1.00 90.00 83 LEU A C 1
ATOM 615 O O . LEU A 1 83 ? -2.939 -5.848 3.441 1.00 90.00 83 LEU A O 1
ATOM 619 N N . LEU A 1 84 ? -2.168 -3.747 3.268 1.00 90.75 84 LEU A N 1
ATOM 620 C CA . LEU A 1 84 ? -1.903 -3.800 1.827 1.00 90.75 84 LEU A CA 1
ATOM 621 C C . LEU A 1 84 ? -0.914 -4.916 1.454 1.00 90.75 84 LEU A C 1
ATOM 623 O O . LEU A 1 84 ? -1.139 -5.657 0.494 1.00 90.75 84 LEU A O 1
ATOM 627 N N . LEU A 1 85 ? 0.160 -5.083 2.229 1.00 88.69 85 LEU A N 1
ATOM 628 C CA . LEU A 1 85 ? 1.131 -6.153 1.996 1.00 88.69 85 LEU A CA 1
ATOM 629 C C . LEU A 1 85 ? 0.535 -7.539 2.253 1.00 88.69 85 LEU A C 1
ATOM 631 O O . LEU A 1 85 ? 0.798 -8.457 1.482 1.00 88.69 85 LEU A O 1
ATOM 635 N N . ARG A 1 86 ? -0.310 -7.707 3.277 1.00 87.62 86 ARG A N 1
ATOM 636 C CA . ARG A 1 86 ? -1.006 -8.983 3.523 1.00 87.62 86 ARG A CA 1
ATOM 637 C C . ARG A 1 86 ? -1.937 -9.362 2.382 1.00 87.62 86 ARG A C 1
ATOM 639 O O . ARG A 1 86 ? -1.942 -10.520 1.976 1.00 87.62 86 ARG A O 1
ATOM 646 N N . GLU A 1 87 ? -2.701 -8.406 1.861 1.00 88.81 87 GLU A N 1
ATOM 647 C CA . GLU A 1 87 ? -3.564 -8.631 0.697 1.00 88.81 87 GLU A CA 1
ATOM 648 C C . GLU A 1 87 ? -2.745 -9.012 -0.542 1.00 88.81 87 GLU A C 1
ATOM 650 O O . GLU A 1 87 ? -3.153 -9.888 -1.308 1.00 88.81 87 GLU A O 1
ATOM 655 N N . THR A 1 88 ? -1.557 -8.420 -0.689 1.00 87.62 88 THR A N 1
ATOM 656 C CA . THR A 1 88 ? -0.625 -8.737 -1.777 1.00 87.62 88 THR A CA 1
ATOM 657 C C . THR A 1 88 ? -0.045 -10.144 -1.644 1.00 87.62 88 THR A C 1
ATOM 659 O O . THR A 1 88 ? -0.137 -10.945 -2.570 1.00 87.62 88 THR A O 1
ATOM 662 N N . VAL A 1 89 ? 0.474 -10.499 -0.466 1.00 87.00 89 VAL A N 1
ATOM 663 C CA . VAL A 1 89 ? 1.010 -11.842 -0.176 1.00 87.00 89 VAL A CA 1
ATOM 664 C C . VAL A 1 89 ? -0.073 -12.919 -0.290 1.00 87.00 89 VAL A C 1
ATOM 666 O O . VAL A 1 89 ? 0.206 -14.038 -0.711 1.00 87.00 89 VAL A O 1
ATOM 669 N N . ALA A 1 90 ? -1.321 -12.592 0.049 1.00 85.44 90 ALA A N 1
ATOM 670 C CA . ALA A 1 90 ? -2.458 -13.491 -0.123 1.00 85.44 90 ALA A CA 1
ATOM 671 C C . ALA A 1 90 ? -2.958 -13.591 -1.580 1.00 85.44 90 ALA A C 1
ATOM 673 O O . ALA A 1 90 ? -3.906 -14.335 -1.834 1.00 85.44 90 ALA A O 1
ATOM 674 N N . GLY A 1 91 ? -2.369 -12.840 -2.519 1.00 82.75 91 GLY A N 1
ATOM 675 C CA . GLY A 1 91 ? -2.750 -12.820 -3.933 1.00 82.75 91 GLY A CA 1
ATOM 676 C C . GLY A 1 91 ? -4.102 -12.160 -4.219 1.00 82.75 91 GLY A C 1
ATOM 677 O O . GLY A 1 91 ? -4.662 -12.364 -5.293 1.00 82.75 91 GLY A O 1
ATOM 678 N N . ARG A 1 92 ? -4.655 -11.396 -3.266 1.00 83.44 92 ARG A N 1
ATOM 679 C CA . ARG A 1 92 ? -5.931 -10.674 -3.429 1.00 83.44 92 ARG A CA 1
ATOM 680 C C . ARG A 1 92 ? -5.752 -9.323 -4.117 1.00 83.44 92 ARG A C 1
ATOM 682 O O . ARG A 1 92 ? -6.675 -8.844 -4.768 1.00 83.44 92 ARG A O 1
ATOM 689 N N . VAL A 1 93 ? -4.561 -8.740 -4.004 1.00 81.12 93 VAL A N 1
ATOM 690 C CA . VAL A 1 93 ? -4.147 -7.518 -4.701 1.00 81.12 93 VAL A CA 1
ATOM 691 C C . VAL A 1 93 ? -2.800 -7.781 -5.376 1.00 81.12 93 VAL A C 1
ATOM 693 O O . VAL A 1 93 ? -1.950 -8.463 -4.819 1.00 81.12 93 VAL A O 1
ATOM 696 N N . SER A 1 94 ? -2.589 -7.250 -6.577 1.00 75.44 94 SER A N 1
ATOM 697 C CA . SER A 1 94 ? -1.306 -7.334 -7.289 1.00 75.44 94 SER A CA 1
ATOM 698 C C . SER A 1 94 ? -0.999 -5.993 -7.943 1.00 75.44 94 SER A C 1
ATOM 700 O O . SER A 1 94 ? -1.891 -5.398 -8.553 1.00 75.44 94 SER A O 1
ATOM 702 N N . ALA A 1 95 ? 0.244 -5.526 -7.855 1.00 69.19 95 ALA A N 1
ATOM 703 C CA . ALA A 1 95 ? 0.663 -4.245 -8.412 1.00 69.19 95 ALA A CA 1
ATOM 704 C C . ALA A 1 95 ? 1.671 -4.443 -9.553 1.00 69.19 95 ALA A C 1
ATOM 706 O O . ALA A 1 95 ? 2.820 -4.049 -9.433 1.00 69.19 95 ALA A O 1
ATOM 707 N N . GLY A 1 96 ? 1.224 -5.011 -10.674 1.00 62.41 96 GLY A N 1
ATOM 708 C CA . GLY A 1 96 ? 2.114 -5.314 -11.794 1.00 62.41 96 GLY A CA 1
ATOM 709 C C . GLY A 1 96 ? 2.738 -4.078 -12.453 1.00 62.41 96 GLY A C 1
ATOM 710 O O . GLY A 1 96 ? 2.064 -3.074 -12.715 1.00 62.41 96 GLY A O 1
ATOM 711 N N . LEU A 1 97 ? 4.019 -4.181 -12.812 1.00 59.81 97 LEU A N 1
ATOM 712 C CA . LEU A 1 97 ? 4.676 -3.243 -13.719 1.00 59.81 97 LEU A CA 1
ATOM 713 C C . LEU A 1 97 ? 4.400 -3.640 -15.179 1.00 59.81 97 LEU A C 1
ATOM 715 O O . LEU A 1 97 ? 4.937 -4.622 -15.690 1.00 59.81 97 LEU A O 1
ATOM 719 N N . HIS A 1 98 ? 3.627 -2.829 -15.901 1.00 56.94 98 HIS A N 1
ATOM 720 C CA . HIS A 1 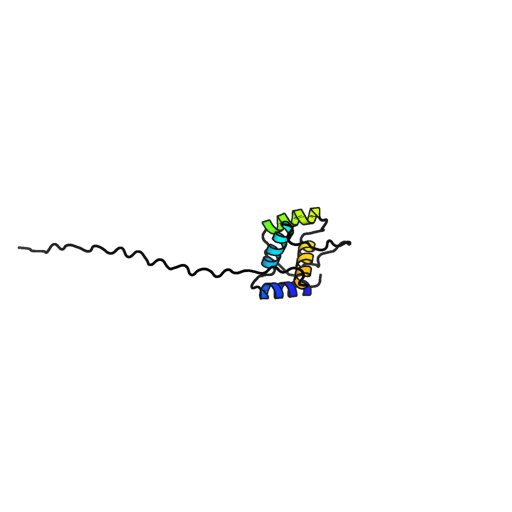98 ? 3.557 -2.931 -17.359 1.00 56.94 98 HIS A CA 1
ATOM 721 C C . HIS A 1 98 ? 4.644 -2.067 -18.002 1.00 56.94 98 HIS A C 1
ATOM 723 O O . HIS A 1 98 ? 4.470 -0.865 -18.204 1.00 56.94 98 HIS A O 1
ATOM 729 N N . ALA A 1 99 ? 5.771 -2.684 -18.354 1.00 55.53 99 ALA A N 1
ATOM 730 C CA . ALA A 1 99 ? 6.775 -2.043 -19.192 1.00 55.53 99 ALA A CA 1
ATOM 731 C C . ALA A 1 99 ? 6.324 -2.092 -20.661 1.00 55.53 99 ALA A C 1
ATOM 733 O O . ALA A 1 99 ? 6.380 -3.139 -21.307 1.00 55.53 99 ALA A O 1
ATOM 734 N N . ALA A 1 100 ? 5.879 -0.958 -21.206 1.00 57.47 100 ALA A N 1
ATOM 735 C CA . ALA A 1 100 ? 5.743 -0.829 -22.652 1.00 57.47 100 ALA A CA 1
ATOM 736 C C . ALA A 1 100 ? 7.149 -0.884 -23.288 1.00 57.47 100 ALA A C 1
ATOM 738 O O . ALA A 1 100 ? 8.066 -0.233 -22.768 1.00 57.47 100 ALA A O 1
ATOM 739 N N . PRO A 1 101 ? 7.354 -1.630 -24.392 1.00 49.12 101 PRO A N 1
ATOM 740 C CA . PRO A 1 101 ? 8.627 -1.615 -25.091 1.00 49.12 101 PRO A CA 1
ATOM 741 C C . PRO A 1 101 ? 8.961 -0.174 -25.473 1.00 49.12 101 PRO A C 1
ATOM 743 O O . PRO A 1 101 ? 8.152 0.527 -26.079 1.00 49.12 101 PRO A O 1
ATOM 746 N N . ARG A 1 102 ? 10.159 0.281 -25.104 1.00 56.22 102 ARG A N 1
ATOM 747 C CA . ARG A 1 102 ? 10.664 1.575 -25.557 1.00 56.22 102 ARG A CA 1
ATOM 748 C C . ARG A 1 102 ? 10.804 1.472 -27.073 1.00 56.22 102 ARG A C 1
ATOM 750 O O . ARG A 1 102 ? 11.622 0.678 -27.538 1.00 56.22 102 ARG A O 1
ATOM 757 N N . GLU A 1 103 ? 10.010 2.227 -27.833 1.00 61.62 103 GLU A N 1
ATOM 758 C CA . GLU A 1 103 ? 10.226 2.311 -29.278 1.00 61.62 103 GLU A CA 1
ATOM 759 C C . GLU A 1 103 ? 11.699 2.674 -29.518 1.00 61.62 103 GLU A C 1
ATOM 761 O O . GLU A 1 103 ? 12.226 3.561 -28.826 1.00 61.62 103 GLU A O 1
ATOM 766 N N . PRO A 1 104 ? 12.403 1.974 -30.428 1.00 57.31 104 PRO A N 1
ATOM 767 C CA . PRO A 1 104 ? 13.781 2.306 -30.728 1.00 57.31 104 PRO A CA 1
ATOM 768 C C . PRO A 1 104 ? 13.798 3.763 -31.175 1.00 57.31 104 PRO A C 1
ATOM 770 O O . PRO A 1 104 ? 13.219 4.101 -32.207 1.00 57.31 104 PRO A O 1
ATOM 773 N N . ARG A 1 105 ? 14.440 4.640 -30.392 1.00 60.22 105 ARG A N 1
ATOM 774 C CA . ARG A 1 105 ? 14.722 5.998 -30.851 1.00 60.22 105 ARG A CA 1
ATOM 775 C C . ARG A 1 105 ? 15.497 5.841 -32.149 1.00 60.22 105 ARG A C 1
ATOM 777 O O . ARG A 1 105 ? 16.627 5.358 -32.142 1.00 60.22 105 ARG A O 1
ATOM 784 N N . ARG A 1 106 ? 14.853 6.182 -33.263 1.00 60.09 106 ARG A N 1
ATOM 785 C CA . ARG A 1 106 ? 15.503 6.276 -34.561 1.00 60.09 106 ARG A CA 1
ATOM 786 C C . ARG A 1 106 ? 16.594 7.319 -34.371 1.00 60.09 106 ARG A C 1
ATOM 788 O O . ARG A 1 106 ? 16.278 8.486 -34.178 1.00 60.09 106 ARG A O 1
ATOM 795 N N . ASN A 1 107 ? 17.848 6.875 -34.307 1.00 54.06 107 ASN A N 1
ATOM 796 C CA . ASN A 1 107 ? 18.991 7.774 -34.303 1.00 54.06 107 ASN A CA 1
ATOM 797 C C . ASN A 1 107 ? 18.852 8.641 -35.551 1.00 54.06 107 ASN A C 1
ATOM 799 O O . ASN A 1 107 ? 18.979 8.144 -36.671 1.00 54.06 107 ASN A O 1
ATOM 803 N N . GLU A 1 108 ? 18.496 9.902 -35.352 1.00 56.72 108 GLU A N 1
ATOM 804 C CA . GLU A 1 108 ? 18.528 10.897 -36.406 1.00 56.72 108 GLU A CA 1
ATOM 805 C C . GLU A 1 108 ? 20.001 11.009 -36.825 1.00 56.72 108 GLU A C 1
ATOM 807 O O . GLU A 1 108 ? 20.863 11.197 -35.956 1.00 56.72 108 GLU A O 1
ATOM 812 N N . PRO A 1 109 ? 20.347 10.755 -38.099 1.00 52.38 109 PRO A N 1
ATOM 813 C CA . PRO A 1 109 ? 21.730 10.862 -38.526 1.00 52.38 109 PRO A CA 1
ATOM 814 C C . PRO A 1 109 ? 22.191 12.312 -38.325 1.00 52.38 109 PRO A C 1
ATOM 816 O O . PRO A 1 109 ? 21.408 13.230 -38.574 1.00 52.38 109 PRO A O 1
ATOM 819 N N . PRO A 1 110 ? 23.438 12.535 -37.871 1.00 54.91 110 PRO A N 1
ATOM 820 C CA . PRO A 1 110 ? 23.969 13.880 -37.740 1.00 54.91 110 PRO A CA 1
ATOM 821 C C . PRO A 1 110 ? 23.878 14.573 -39.097 1.00 54.91 110 PRO A C 1
ATOM 823 O O . PRO A 1 110 ? 24.297 14.009 -40.112 1.00 54.91 110 PRO A O 1
ATOM 826 N N . ASP A 1 111 ? 23.304 15.773 -39.084 1.00 52.53 111 ASP A N 1
ATOM 827 C CA . ASP A 1 111 ? 23.151 16.656 -40.232 1.00 52.53 111 ASP A CA 1
ATOM 828 C C . ASP A 1 111 ? 24.538 16.977 -40.816 1.00 52.53 111 ASP A C 1
ATOM 830 O O . ASP A 1 111 ? 25.235 17.901 -40.394 1.00 52.53 111 ASP A O 1
ATOM 834 N N . GLN A 1 112 ? 25.001 16.138 -41.745 1.00 56.53 112 GLN A N 1
ATOM 835 C CA . GLN A 1 112 ? 26.139 16.433 -42.605 1.00 56.53 112 GLN A CA 1
ATOM 836 C C . GLN A 1 112 ? 25.647 17.355 -43.719 1.00 56.53 112 GLN A C 1
ATOM 838 O O . GLN A 1 112 ? 25.423 16.932 -44.853 1.00 56.53 112 GLN A O 1
ATOM 843 N N . ALA A 1 113 ? 25.514 18.639 -43.399 1.00 47.25 113 ALA A N 1
ATOM 844 C CA . ALA A 1 113 ? 25.484 19.680 -44.411 1.00 47.25 113 ALA A CA 1
ATOM 845 C C . ALA A 1 113 ? 26.905 19.853 -44.973 1.00 47.25 113 ALA A C 1
ATOM 847 O O . ALA A 1 113 ? 27.757 20.553 -44.425 1.00 47.25 113 ALA A O 1
ATOM 848 N N . ALA A 1 114 ? 27.166 19.139 -46.065 1.00 50.88 114 ALA A N 1
ATOM 849 C CA . ALA A 1 114 ? 28.321 19.335 -46.921 1.00 50.88 114 ALA A CA 1
ATOM 850 C C . ALA A 1 114 ? 28.231 20.669 -47.690 1.00 50.88 114 ALA A C 1
ATOM 852 O O . ALA A 1 114 ? 27.167 21.041 -48.179 1.00 50.88 114 ALA A O 1
ATOM 853 N N . GLY A 1 115 ? 29.389 21.311 -47.888 1.00 42.41 115 GLY A N 1
ATOM 854 C CA . GLY A 1 115 ? 29.623 22.372 -48.882 1.00 42.41 115 GLY A CA 1
ATOM 855 C C . GLY A 1 115 ? 29.972 23.723 -48.241 1.00 42.41 115 GLY A C 1
ATOM 856 O O . GLY A 1 115 ? 29.177 24.264 -47.494 1.00 42.41 115 GLY A O 1
ATOM 857 N N . ALA A 1 116 ? 31.120 24.364 -48.466 1.00 41.62 116 ALA A N 1
ATOM 858 C CA . ALA A 1 116 ? 32.061 24.264 -49.570 1.00 41.62 116 ALA A CA 1
ATOM 859 C C . ALA A 1 116 ? 33.485 24.635 -49.118 1.00 41.62 116 ALA A C 1
ATOM 861 O O . ALA A 1 116 ? 33.696 25.595 -48.377 1.00 41.62 116 ALA A O 1
ATOM 862 N N . VAL A 1 117 ? 34.463 23.880 -49.616 1.00 47.53 117 VAL A N 1
ATOM 863 C CA . VAL A 1 117 ? 35.888 24.213 -49.570 1.00 47.53 117 VAL A CA 1
ATOM 864 C C . VAL A 1 117 ? 36.260 24.902 -50.894 1.00 47.53 117 VAL A C 1
ATOM 866 O O . VAL A 1 117 ? 35.973 24.358 -51.956 1.00 47.53 117 VAL A O 1
ATOM 869 N N . THR A 1 118 ? 36.900 26.072 -50.745 1.00 48.31 118 THR A N 1
ATOM 870 C CA . THR A 1 118 ? 37.793 26.852 -51.643 1.00 48.31 118 THR A CA 1
ATOM 871 C C . THR A 1 118 ? 37.266 27.517 -52.928 1.00 48.31 118 THR A C 1
ATOM 873 O O . THR A 1 118 ? 36.394 27.019 -53.632 1.00 48.31 118 THR A O 1
ATOM 876 N N . PRO A 1 119 ? 37.879 28.672 -53.271 1.00 46.56 119 PRO A N 1
ATOM 877 C CA . PRO A 1 119 ? 38.845 28.614 -54.368 1.00 46.56 119 PRO A CA 1
ATOM 878 C C . PRO A 1 119 ? 40.237 29.162 -54.014 1.00 46.56 119 PRO A C 1
ATOM 880 O O . PRO A 1 119 ? 40.412 30.075 -53.209 1.00 46.56 119 PRO A O 1
ATOM 883 N N . SER A 1 120 ? 41.225 28.553 -54.668 1.00 47.00 120 SER A N 1
ATOM 884 C CA . SER A 1 120 ? 42.637 28.921 -54.720 1.00 47.00 120 SER A CA 1
ATOM 885 C C . SER A 1 120 ? 42.880 30.330 -55.262 1.00 47.00 120 SER A C 1
ATOM 887 O O . SER A 1 120 ? 42.252 30.733 -56.239 1.00 47.00 120 SER A O 1
ATOM 889 N N . VAL A 1 121 ? 43.918 30.998 -54.751 1.00 52.44 121 VAL A N 1
ATOM 890 C CA . VAL A 1 121 ? 44.687 31.981 -55.529 1.00 52.44 121 VAL A CA 1
ATOM 891 C C . VAL A 1 121 ? 46.160 31.582 -55.471 1.00 52.44 121 VAL A C 1
ATOM 893 O O . VAL A 1 121 ? 46.763 31.493 -54.403 1.00 52.44 121 VAL A O 1
ATOM 896 N N . LEU A 1 122 ? 46.691 31.264 -56.649 1.00 48.94 122 LEU A N 1
ATOM 897 C CA . LEU A 1 122 ? 48.082 30.919 -56.917 1.00 48.94 122 LEU A CA 1
ATOM 898 C C . LEU A 1 122 ? 49.005 32.125 -56.695 1.00 48.94 122 LEU A C 1
ATOM 900 O O . LEU A 1 122 ? 48.690 33.252 -57.066 1.00 48.94 122 LEU A O 1
ATOM 904 N N . HIS A 1 123 ? 50.175 31.835 -56.131 1.00 45.28 123 HIS A N 1
ATOM 905 C CA . HIS A 1 123 ? 51.356 32.692 -56.094 1.00 45.28 123 HIS A CA 1
ATOM 906 C C . HIS A 1 123 ? 51.911 32.920 -57.509 1.00 45.28 123 HIS A C 1
ATOM 908 O O . HIS A 1 123 ? 52.042 31.965 -58.275 1.00 45.28 123 HIS A O 1
ATOM 914 N N . THR A 1 124 ? 52.387 34.127 -57.814 1.00 49.62 124 THR A N 1
ATOM 915 C CA . THR A 1 124 ? 53.574 34.294 -58.668 1.00 49.62 124 THR A CA 1
ATOM 916 C C . THR A 1 124 ? 54.323 35.552 -58.243 1.00 49.62 124 THR A C 1
ATOM 918 O O . THR A 1 124 ? 53.764 36.645 -58.236 1.00 49.62 124 THR A O 1
ATOM 921 N N . ALA A 1 125 ? 55.579 35.360 -57.852 1.00 49.38 125 ALA A N 1
ATOM 922 C CA . ALA A 1 125 ? 56.572 36.405 -57.675 1.00 49.38 125 ALA A CA 1
ATOM 923 C C . ALA A 1 125 ? 57.309 36.635 -59.001 1.00 49.38 125 ALA A C 1
ATOM 925 O O . ALA A 1 125 ? 57.576 35.669 -59.720 1.00 49.38 125 ALA A O 1
ATOM 926 N N . ALA A 1 126 ? 57.671 37.888 -59.266 1.00 53.25 126 ALA A N 1
ATOM 927 C CA . ALA A 1 126 ? 58.861 38.293 -60.009 1.00 53.25 126 ALA A CA 1
ATOM 928 C C . ALA A 1 126 ? 59.221 39.722 -59.586 1.00 53.25 126 ALA A C 1
ATOM 930 O O . ALA A 1 126 ? 58.294 40.564 -59.566 1.00 53.25 126 ALA A O 1
#

Foldseek 3Di:
DDCVLVVLCQVQQVVQVHGSQVVLQQLLQCQLVVNDDFDDDPDDDDQPPPPDDDHDHDPVSQVSSQVVCVVVVNPDPSSVSSRSSVCVSVVVDDDHDDDDPDDPPPPDPPPPPDDDDDDDDDDDDD

Radius of gyration: 27.97 Å; chains: 1; bounding box: 72×52×78 Å

pLDDT: mean 74.42, std 16.22, range [41.62, 95.81]